Protein AF-A0A543KNH9-F1 (afdb_monomer)

Foldseek 3Di:
DDDDDDDDFDWDWDADPDDDVQDGPDDIHTDGTPPVDDPVPDDTD

pLDDT: mean 92.36, std 6.6, range [64.06, 97.94]

Radius of gyration: 13.41 Å; Cα contacts (8 Å, |Δi|>4): 50; chains: 1; bounding box: 31×24×31 Å

Secondary structure (DSSP, 8-state):
--PPPP----EEEE--S-EETTEESSPPEEEEE-TTS-GGG----

Sequence (45 aa):
MVLTRVVPVVVEVAADTARQGFAFRHQVRFLRVRDDLDPQSVVGP

Organism: NCBI:txid125288

Structure (mmCIF, N/CA/C/O backbone):
data_AF-A0A543KNH9-F1
#
_entry.id   AF-A0A543KNH9-F1
#
loop_
_atom_site.group_PDB
_atom_site.id
_atom_site.type_symbol
_atom_site.label_atom_id
_atom_site.label_alt_id
_atom_site.label_comp_id
_atom_site.label_asym_id
_atom_site.label_entity_id
_atom_site.label_seq_id
_atom_site.pdbx_PDB_ins_code
_atom_site.Cartn_x
_atom_site.Cartn_y
_atom_site.Cartn_z
_atom_site.occupancy
_atom_site.B_iso_or_equiv
_atom_site.auth_seq_id
_atom_site.auth_comp_id
_atom_site.auth_asym_id
_atom_site.auth_atom_id
_atom_site.pdbx_PDB_model_num
ATOM 1 N N . MET A 1 1 ? -15.497 13.061 24.373 1.00 68.50 1 MET A N 1
ATOM 2 C CA . MET A 1 1 ? -14.991 12.787 23.009 1.00 68.50 1 MET A CA 1
ATOM 3 C C . MET A 1 1 ? -14.565 11.329 22.949 1.00 68.50 1 MET A C 1
ATOM 5 O O . MET A 1 1 ? -13.940 10.885 23.902 1.00 68.50 1 MET A O 1
ATOM 9 N N . VAL A 1 2 ? -14.935 10.586 21.900 1.00 88.38 2 VAL A N 1
ATOM 10 C CA . VAL A 1 2 ? -14.525 9.182 21.697 1.00 88.38 2 VAL A CA 1
ATOM 11 C C . VAL A 1 2 ? -13.541 9.111 20.531 1.00 88.38 2 VAL A C 1
ATOM 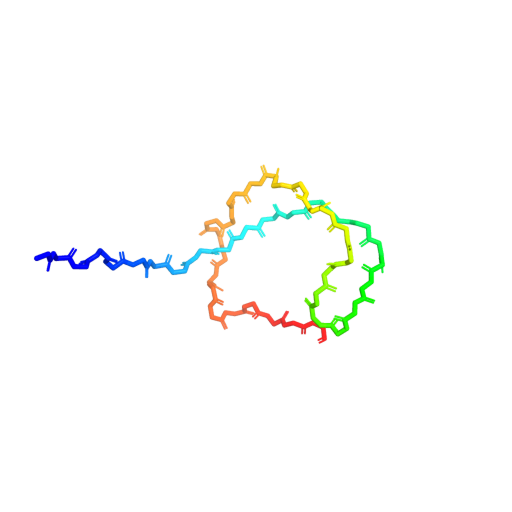13 O O . VAL A 1 2 ? -13.701 9.836 19.551 1.00 88.38 2 VAL A O 1
ATOM 16 N N . LEU A 1 3 ? -12.502 8.289 20.663 1.00 95.50 3 LEU A N 1
ATOM 17 C CA . LEU A 1 3 ? -11.521 8.057 19.605 1.00 95.50 3 LEU A CA 1
ATOM 18 C C . LEU A 1 3 ? -12.014 6.960 18.658 1.00 95.50 3 LEU A C 1
ATOM 20 O O . LEU A 1 3 ? -12.600 5.972 19.101 1.00 95.50 3 LEU A O 1
ATOM 24 N N . THR A 1 4 ? -11.718 7.107 17.368 1.00 94.88 4 THR A N 1
ATOM 25 C CA . THR A 1 4 ? -11.980 6.074 16.358 1.00 94.88 4 THR A CA 1
ATOM 26 C C . THR A 1 4 ? -10.720 5.256 16.123 1.00 94.88 4 THR A C 1
ATOM 28 O O . THR A 1 4 ? -9.653 5.806 15.850 1.00 94.88 4 THR A O 1
ATOM 31 N N . ARG A 1 5 ? -10.837 3.927 16.203 1.00 94.69 5 ARG A N 1
ATOM 32 C CA . ARG A 1 5 ? -9.738 3.020 15.866 1.00 94.69 5 ARG A CA 1
ATOM 33 C C . ARG A 1 5 ? -9.505 3.027 14.355 1.00 94.69 5 ARG A C 1
ATOM 35 O O . ARG A 1 5 ? -10.413 2.709 13.594 1.00 94.69 5 ARG A O 1
ATOM 42 N N . VAL A 1 6 ? -8.276 3.322 13.943 1.00 94.06 6 VAL A N 1
ATOM 43 C CA . VAL A 1 6 ? -7.817 3.180 12.555 1.00 94.06 6 VAL A CA 1
ATOM 44 C C . VAL A 1 6 ? -7.029 1.880 12.430 1.00 94.06 6 VAL A C 1
ATOM 46 O O . VAL A 1 6 ? -6.221 1.557 13.302 1.00 94.06 6 VAL A O 1
ATOM 49 N N . VAL A 1 7 ? -7.283 1.124 11.363 1.00 93.75 7 VAL A N 1
ATOM 50 C CA . VAL A 1 7 ? -6.586 -0.133 11.061 1.00 93.75 7 VAL A CA 1
ATOM 51 C C . VAL A 1 7 ? -5.681 0.082 9.840 1.00 93.75 7 VAL A C 1
ATOM 53 O O . VAL A 1 7 ? -6.144 0.688 8.872 1.00 93.75 7 VAL A O 1
ATOM 56 N N . PRO A 1 8 ? -4.410 -0.365 9.867 1.00 94.25 8 PRO A N 1
ATOM 57 C CA . PRO A 1 8 ? -3.501 -0.224 8.730 1.00 94.25 8 PRO A CA 1
ATOM 58 C C . PRO A 1 8 ? -3.977 -0.988 7.490 1.00 94.25 8 PRO A C 1
ATOM 60 O O . PRO A 1 8 ? -4.506 -2.091 7.604 1.00 94.25 8 PRO A O 1
ATOM 63 N N . VAL A 1 9 ? -3.718 -0.424 6.309 1.00 95.56 9 VAL A N 1
ATOM 64 C CA . VAL A 1 9 ? -3.948 -1.055 5.000 1.00 95.56 9 VAL A CA 1
ATOM 65 C C . VAL A 1 9 ? -2.745 -0.817 4.092 1.00 95.56 9 VAL A C 1
ATOM 67 O O . VAL A 1 9 ? -2.040 0.181 4.249 1.00 95.56 9 VAL A O 1
ATOM 70 N N . VAL A 1 10 ? -2.521 -1.711 3.127 1.00 97.00 10 VAL A N 1
ATOM 71 C CA . VAL A 1 10 ? -1.475 -1.543 2.110 1.00 97.00 10 VAL A CA 1
ATOM 72 C C . VAL A 1 10 ? -2.055 -0.826 0.896 1.00 97.00 10 VAL A C 1
ATOM 74 O O . VAL A 1 10 ? -3.138 -1.163 0.413 1.00 97.00 10 VAL A O 1
ATOM 77 N N . VAL A 1 11 ? -1.328 0.166 0.385 1.00 96.69 11 VAL A N 1
ATOM 78 C CA . VAL A 1 11 ? -1.702 0.906 -0.825 1.00 96.69 11 VAL A CA 1
ATOM 79 C C . VAL A 1 11 ? -0.554 0.918 -1.819 1.00 96.69 11 VAL A C 1
ATOM 81 O O . VAL A 1 11 ? 0.616 0.984 -1.449 1.00 96.69 11 VAL A O 1
ATOM 84 N N . GLU A 1 12 ? -0.903 0.874 -3.096 1.00 96.75 12 GLU A N 1
ATOM 85 C CA . GLU A 1 12 ? 0.029 1.077 -4.192 1.00 96.75 12 GLU A CA 1
ATOM 86 C C . GLU A 1 12 ? 0.043 2.561 -4.573 1.00 96.75 12 GLU A C 1
ATOM 88 O O . GLU A 1 12 ? -1.013 3.189 -4.722 1.00 96.75 12 GLU A O 1
ATOM 93 N N . VAL A 1 13 ? 1.243 3.123 -4.728 1.00 95.44 13 VAL A N 1
ATOM 94 C CA . VAL A 1 13 ? 1.443 4.530 -5.085 1.00 95.44 13 VAL A CA 1
ATOM 95 C C . VAL A 1 13 ? 2.407 4.658 -6.259 1.00 95.44 13 VAL A C 1
ATOM 97 O O . VAL A 1 13 ? 3.383 3.917 -6.353 1.00 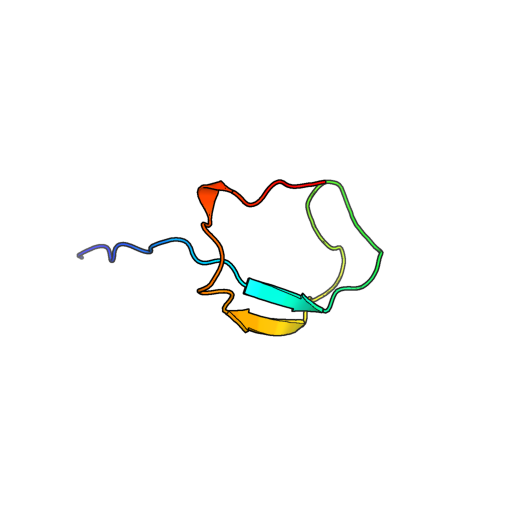95.44 13 VAL A O 1
ATOM 100 N N . ALA A 1 14 ? 2.166 5.636 -7.127 1.00 95.38 14 ALA A N 1
ATOM 101 C CA . ALA A 1 14 ? 3.167 6.111 -8.071 1.00 95.38 14 ALA A CA 1
ATOM 102 C C . ALA A 1 14 ? 4.015 7.196 -7.395 1.00 95.38 14 ALA A C 1
ATOM 104 O O . ALA A 1 14 ? 3.476 8.160 -6.843 1.00 95.38 14 ALA A O 1
ATOM 105 N N . ALA A 1 15 ? 5.333 7.036 -7.451 1.00 92.94 15 ALA A N 1
ATOM 106 C CA . ALA A 1 15 ? 6.307 7.955 -6.880 1.00 92.94 15 ALA A CA 1
ATOM 107 C C . ALA A 1 15 ? 7.510 8.094 -7.819 1.00 92.94 15 ALA A C 1
ATOM 109 O O . ALA A 1 15 ? 7.807 7.174 -8.584 1.00 92.94 15 ALA A O 1
ATOM 110 N N . ASP A 1 16 ? 8.207 9.22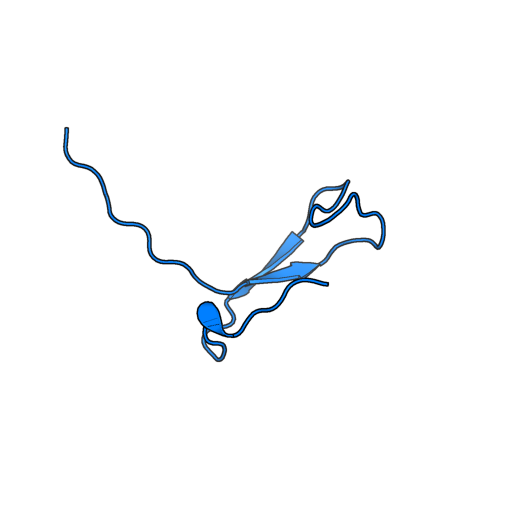7 -7.752 1.00 90.75 16 ASP A N 1
ATOM 111 C CA . ASP A 1 16 ? 9.521 9.353 -8.380 1.00 90.75 16 ASP A CA 1
ATOM 112 C C . ASP A 1 16 ? 10.616 8.652 -7.554 1.00 90.75 16 ASP A C 1
ATOM 114 O O . ASP A 1 16 ? 10.373 8.048 -6.504 1.00 90.75 16 ASP A O 1
ATOM 118 N N . THR A 1 17 ? 11.846 8.696 -8.064 1.00 88.12 17 THR A N 1
ATOM 119 C CA . THR A 1 17 ? 13.000 8.034 -7.450 1.00 88.12 17 THR A CA 1
ATOM 120 C C . THR A 1 17 ? 13.666 8.860 -6.346 1.00 88.12 17 THR A C 1
ATOM 122 O O . THR A 1 17 ? 14.562 8.350 -5.670 1.00 88.12 17 THR A O 1
ATOM 125 N N . ALA A 1 18 ? 13.257 10.113 -6.117 1.00 91.00 18 ALA A N 1
ATOM 126 C CA . ALA A 1 18 ? 13.886 10.986 -5.135 1.00 91.00 18 ALA A CA 1
ATOM 127 C C . ALA A 1 18 ? 13.400 10.653 -3.714 1.00 91.00 18 ALA A C 1
ATOM 129 O O . ALA A 1 18 ? 12.273 10.951 -3.309 1.00 91.00 18 ALA A O 1
ATOM 130 N N . ARG A 1 19 ? 14.295 10.064 -2.914 1.00 91.50 19 ARG A N 1
ATOM 131 C CA . ARG A 1 19 ? 14.037 9.663 -1.523 1.00 91.50 19 ARG A CA 1
ATOM 132 C C . ARG A 1 19 ? 14.972 10.351 -0.532 1.00 91.50 19 ARG A C 1
ATOM 134 O O . ARG A 1 19 ? 16.068 10.783 -0.882 1.00 91.50 19 ARG A O 1
ATOM 141 N N . GLN A 1 20 ? 14.527 10.421 0.718 1.00 92.31 20 GLN A N 1
ATOM 142 C CA . GLN A 1 20 ? 15.331 10.758 1.889 1.00 92.31 20 GLN A CA 1
ATOM 143 C C . GLN A 1 20 ? 15.007 9.750 2.997 1.00 92.31 20 GLN A C 1
ATOM 145 O O . GLN A 1 20 ? 13.943 9.807 3.615 1.00 92.31 20 GLN A O 1
ATOM 150 N N . GLY A 1 21 ? 15.906 8.788 3.216 1.00 90.62 21 GLY A N 1
ATOM 151 C CA . GLY A 1 21 ? 15.606 7.622 4.050 1.00 90.62 21 GLY A CA 1
ATOM 152 C C . GLY A 1 21 ? 14.382 6.868 3.516 1.00 90.62 21 GLY A C 1
ATOM 153 O O . GLY A 1 21 ? 14.320 6.546 2.330 1.00 90.62 21 GLY A O 1
ATOM 154 N N . PHE A 1 22 ? 13.389 6.653 4.381 1.00 88.94 22 PHE A N 1
ATOM 155 C CA . PHE A 1 22 ? 12.134 5.961 4.057 1.00 88.94 22 PHE A CA 1
ATOM 156 C C . PHE A 1 22 ? 11.047 6.863 3.446 1.00 88.94 22 PHE A C 1
ATOM 158 O O . PHE A 1 22 ? 9.961 6.380 3.132 1.00 88.94 22 PHE A O 1
ATOM 165 N N . ALA A 1 23 ? 11.307 8.165 3.281 1.00 90.31 23 ALA A N 1
ATOM 166 C CA . ALA A 1 23 ? 10.332 9.122 2.765 1.00 90.31 23 ALA A CA 1
ATOM 167 C C . ALA A 1 23 ?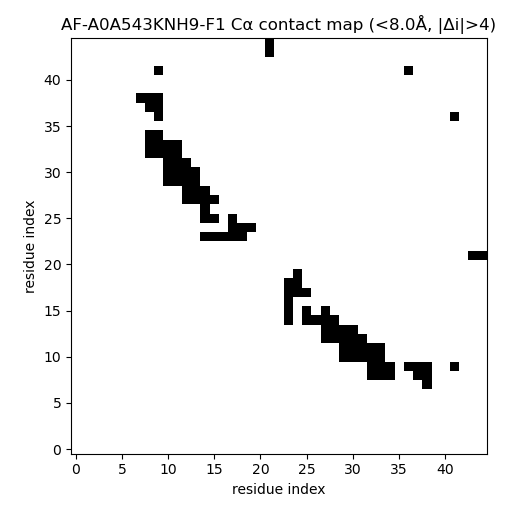 10.620 9.508 1.307 1.00 90.31 23 ALA A C 1
ATOM 169 O O . ALA A 1 23 ? 11.768 9.734 0.917 1.00 90.31 23 ALA A O 1
ATOM 170 N N . PHE A 1 24 ? 9.564 9.640 0.504 1.00 92.44 24 PHE A N 1
ATOM 171 C CA . PHE A 1 24 ? 9.645 10.267 -0.815 1.00 92.44 24 PHE A CA 1
ATOM 172 C C . PHE A 1 24 ? 9.718 11.787 -0.661 1.00 92.44 24 PHE A C 1
ATOM 174 O O . PHE A 1 24 ? 9.036 12.364 0.186 1.00 92.44 24 PHE A O 1
ATOM 181 N N . ARG A 1 25 ? 10.547 12.445 -1.476 1.00 93.44 25 ARG A N 1
ATOM 182 C CA . ARG A 1 25 ? 10.737 13.904 -1.404 1.00 93.44 25 ARG A CA 1
ATOM 183 C C . ARG A 1 25 ? 9.610 14.697 -2.065 1.00 93.44 25 ARG A C 1
ATOM 185 O O . ARG A 1 25 ? 9.468 15.887 -1.790 1.00 93.44 25 ARG A O 1
ATOM 192 N N . HIS A 1 26 ? 8.825 14.053 -2.920 1.00 92.19 26 HIS A N 1
ATOM 193 C CA . HIS A 1 26 ? 7.743 14.670 -3.678 1.00 92.19 26 HIS A CA 1
ATOM 194 C C . HIS A 1 26 ? 6.408 13.965 -3.420 1.00 92.19 26 HIS A C 1
ATOM 196 O O . HIS A 1 26 ? 6.351 12.898 -2.805 1.00 92.19 26 HIS A O 1
ATOM 202 N N . GLN A 1 27 ? 5.317 14.590 -3.870 1.00 93.81 27 GLN A N 1
ATOM 203 C CA . GLN A 1 27 ? 3.973 14.050 -3.698 1.00 93.81 27 GLN A CA 1
ATOM 204 C C . GLN A 1 27 ? 3.830 12.709 -4.426 1.00 93.81 27 GLN A C 1
ATOM 206 O O . GLN A 1 27 ? 4.120 12.601 -5.616 1.00 93.81 27 GLN A O 1
ATOM 211 N N . VAL A 1 28 ? 3.312 11.709 -3.716 1.00 95.25 28 VAL A N 1
ATOM 212 C CA . VAL A 1 28 ? 2.961 10.410 -4.296 1.00 95.25 28 VAL A CA 1
ATOM 213 C C . VAL A 1 28 ? 1.506 10.406 -4.756 1.00 95.25 28 VAL A C 1
ATOM 215 O O . VAL A 1 28 ? 0.636 11.020 -4.130 1.00 95.25 28 VAL A O 1
ATOM 218 N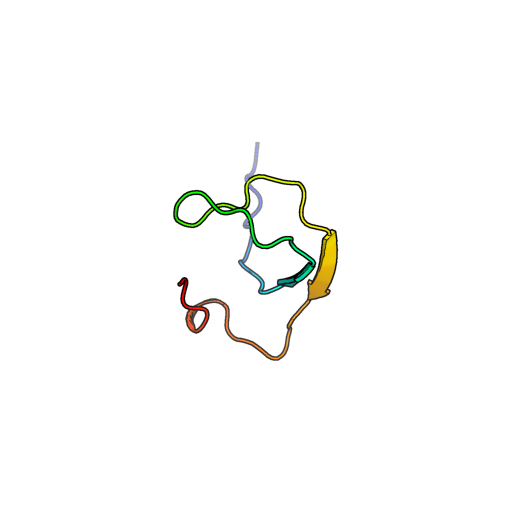 N . ARG A 1 29 ? 1.220 9.700 -5.850 1.00 97.00 29 ARG A N 1
ATOM 219 C CA . ARG A 1 29 ? -0.145 9.511 -6.349 1.00 97.00 29 ARG A CA 1
ATOM 220 C C . ARG A 1 29 ? -0.664 8.152 -5.896 1.00 97.00 29 ARG A C 1
ATOM 222 O O . ARG A 1 29 ? -0.089 7.129 -6.251 1.00 97.00 29 ARG A O 1
ATOM 229 N N . PHE A 1 30 ? -1.772 8.146 -5.161 1.00 97.06 30 PHE A N 1
ATOM 230 C CA . PHE A 1 30 ? -2.509 6.924 -4.843 1.00 97.06 30 PHE A CA 1
ATOM 231 C C . PHE A 1 30 ? -2.996 6.239 -6.125 1.00 97.06 30 PHE A C 1
ATOM 233 O O . PHE A 1 30 ? -3.560 6.904 -6.996 1.00 97.06 30 PHE A O 1
ATOM 240 N N . LEU A 1 31 ? -2.791 4.925 -6.225 1.00 97.88 31 LEU A N 1
ATOM 241 C CA . LEU A 1 31 ? -3.287 4.120 -7.340 1.00 97.88 31 LEU A CA 1
ATOM 242 C C . LEU A 1 31 ? -4.438 3.218 -6.900 1.00 97.88 31 LEU A C 1
ATOM 244 O O . LEU A 1 31 ? -5.522 3.287 -7.474 1.00 97.88 31 LEU A O 1
ATOM 248 N N . ARG A 1 32 ? -4.207 2.372 -5.890 1.00 97.94 32 ARG A N 1
ATOM 249 C CA . ARG A 1 32 ? -5.198 1.402 -5.401 1.00 97.94 32 ARG A CA 1
ATOM 250 C C . ARG A 1 32 ? -4.844 0.857 -4.021 1.00 97.94 32 ARG A C 1
ATOM 252 O O . ARG A 1 32 ? -3.694 0.926 -3.592 1.00 97.94 32 ARG A O 1
ATOM 259 N N . VAL A 1 33 ? -5.831 0.259 -3.361 1.00 97.50 33 VAL A N 1
ATOM 260 C CA . VAL A 1 33 ? -5.615 -0.600 -2.187 1.00 97.50 33 VAL A CA 1
ATOM 261 C C . VAL A 1 33 ? -5.085 -1.962 -2.654 1.00 97.50 33 VAL A C 1
ATOM 263 O O . VAL A 1 33 ? -5.451 -2.433 -3.732 1.00 97.50 33 VAL A O 1
ATOM 266 N N . ARG A 1 34 ? -4.200 -2.566 -1.859 1.00 97.25 34 ARG A N 1
ATOM 267 C CA . ARG A 1 34 ? -3.694 -3.935 -2.027 1.00 97.25 34 ARG A CA 1
ATOM 268 C C . ARG A 1 34 ? -4.284 -4.817 -0.934 1.00 97.25 34 ARG A C 1
ATOM 270 O O . ARG A 1 34 ? -3.646 -5.070 0.082 1.00 97.25 34 ARG A O 1
ATOM 277 N N . ASP A 1 35 ? -5.538 -5.205 -1.126 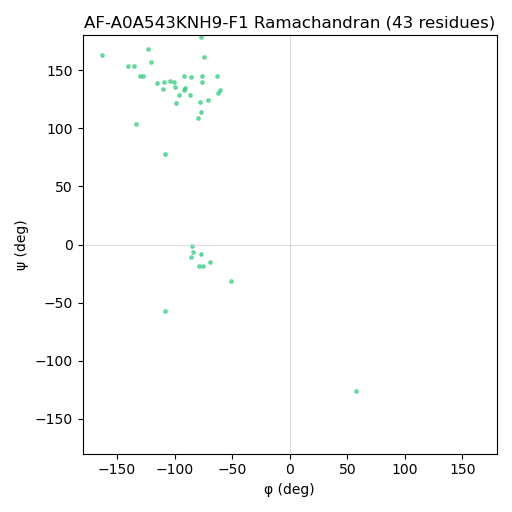1.00 95.56 35 ASP A N 1
ATOM 278 C CA . ASP A 1 35 ? -6.278 -6.110 -0.239 1.00 95.56 35 ASP A CA 1
ATOM 279 C C . ASP A 1 35 ? -5.744 -7.551 -0.274 1.00 95.56 35 ASP A C 1
ATOM 281 O O . ASP A 1 35 ? -6.004 -8.334 0.635 1.00 95.56 35 ASP A O 1
ATOM 285 N N . ASP A 1 36 ? -4.938 -7.871 -1.284 1.00 96.19 36 ASP A N 1
ATOM 286 C CA . ASP A 1 36 ? -4.199 -9.118 -1.436 1.00 96.19 36 ASP A CA 1
ATOM 287 C C . ASP A 1 36 ? -2.930 -9.214 -0.565 1.00 96.19 36 ASP A C 1
ATOM 289 O O . ASP A 1 36 ? -2.315 -10.278 -0.510 1.00 96.19 36 ASP A O 1
ATOM 293 N N . LEU A 1 37 ? -2.519 -8.129 0.106 1.00 96.31 37 LEU A N 1
ATOM 294 C CA . LEU A 1 37 ? -1.286 -8.069 0.900 1.00 96.31 37 LEU A CA 1
ATOM 295 C C . LEU A 1 37 ? -1.555 -7.857 2.394 1.00 96.31 37 LEU A C 1
ATOM 297 O O . LEU A 1 37 ? -2.363 -7.016 2.786 1.00 96.31 37 LEU A O 1
ATOM 301 N N . ASP A 1 38 ? -0.796 -8.562 3.237 1.00 94.75 38 ASP A N 1
ATOM 302 C CA . ASP A 1 38 ? -0.783 -8.337 4.686 1.00 94.75 38 ASP A CA 1
ATOM 303 C C . ASP A 1 38 ? 0.074 -7.098 5.017 1.00 94.75 38 ASP A C 1
ATOM 305 O O . ASP A 1 38 ? 1.272 -7.103 4.703 1.00 94.75 38 ASP A O 1
ATOM 309 N N . PRO A 1 39 ? -0.468 -6.061 5.691 1.00 94.19 39 PRO A N 1
ATOM 310 C CA . PRO A 1 39 ? 0.308 -4.914 6.158 1.00 94.19 39 PRO A CA 1
ATOM 311 C C . PRO A 1 39 ? 1.562 -5.269 6.962 1.00 94.19 39 PRO A C 1
ATOM 313 O O . PRO A 1 39 ? 2.538 -4.527 6.904 1.00 94.19 39 PRO A O 1
ATOM 316 N N . GLN A 1 40 ? 1.562 -6.382 7.701 1.00 94.25 40 GLN A N 1
ATOM 317 C CA . GLN A 1 40 ? 2.722 -6.818 8.488 1.00 94.25 40 GLN A CA 1
ATOM 318 C C . GLN A 1 40 ? 3.839 -7.429 7.632 1.00 94.25 40 GLN A C 1
ATOM 320 O O . GLN A 1 40 ? 4.979 -7.510 8.080 1.00 94.25 40 GLN A O 1
ATOM 325 N N . SER A 1 41 ? 3.532 -7.842 6.401 1.00 93.69 41 SER A N 1
ATOM 326 C CA . SER A 1 41 ? 4.511 -8.409 5.465 1.00 93.69 41 SER A CA 1
ATOM 327 C C . SER A 1 41 ? 5.265 -7.356 4.647 1.00 93.69 41 SER A C 1
ATOM 329 O O . SER A 1 41 ? 6.246 -7.682 3.977 1.00 93.69 41 SER A O 1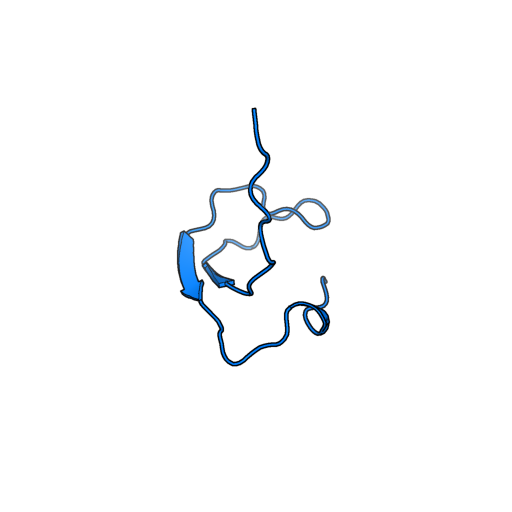
ATOM 331 N N . VAL A 1 42 ? 4.825 -6.093 4.681 1.00 90.94 42 VAL A N 1
ATOM 332 C CA . VAL A 1 42 ? 5.435 -5.021 3.891 1.00 90.94 42 VAL A CA 1
ATOM 333 C C . VAL A 1 42 ? 6.734 -4.568 4.549 1.00 90.94 42 VAL A C 1
ATOM 335 O O . VAL A 1 42 ? 6.730 -3.973 5.624 1.00 90.94 42 VAL A O 1
ATOM 338 N N . VAL A 1 43 ? 7.851 -4.812 3.867 1.00 87.56 43 VAL A N 1
ATOM 339 C CA . VAL A 1 43 ? 9.181 -4.365 4.291 1.00 87.56 43 VAL A CA 1
ATOM 340 C C . VAL A 1 43 ? 9.603 -3.110 3.531 1.00 87.56 43 VAL A C 1
ATOM 342 O O . VAL A 1 43 ? 9.343 -2.969 2.334 1.00 87.56 43 VAL A O 1
ATOM 345 N N . GLY A 1 44 ? 10.233 -2.176 4.244 1.00 79.50 44 GLY A N 1
ATOM 346 C CA . GLY A 1 44 ? 10.862 -1.006 3.635 1.00 79.50 44 GLY A CA 1
ATOM 347 C C . GLY A 1 44 ? 12.173 -1.368 2.923 1.00 79.50 44 GLY A C 1
ATOM 348 O O . GLY A 1 44 ? 12.732 -2.432 3.195 1.00 79.50 44 GLY A O 1
ATOM 349 N N . PRO A 1 45 ? 12.651 -0.507 2.008 1.00 64.06 45 PRO A N 1
ATOM 350 C CA . PRO A 1 45 ? 14.013 -0.592 1.482 1.00 64.06 45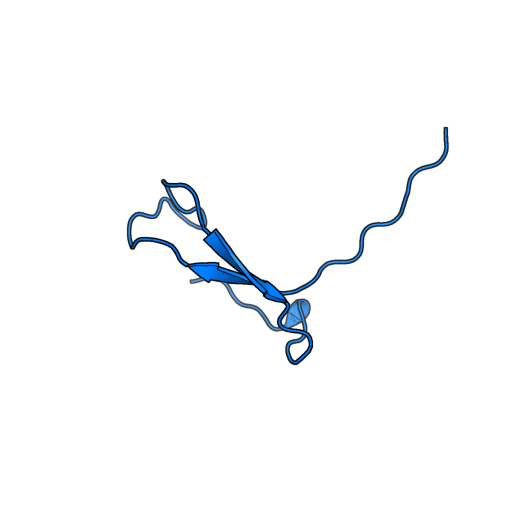 PRO A CA 1
ATOM 351 C C . PRO A 1 45 ? 15.077 -0.390 2.568 1.00 64.06 45 PRO A C 1
ATOM 353 O O . PRO A 1 45 ? 14.770 0.271 3.583 1.00 64.06 45 PRO A O 1
#

Solvent-accessible surface area (backbone atoms only — not comparable to full-atom values): 3288 Å² total; per-residue (Å²): 140,83,86,81,91,82,78,89,75,38,67,44,65,51,67,80,89,57,62,57,88,96,40,67,76,63,86,63,42,84,73,46,76,37,86,92,50,61,60,90,73,67,77,79,135

Mean predicted aligned error: 4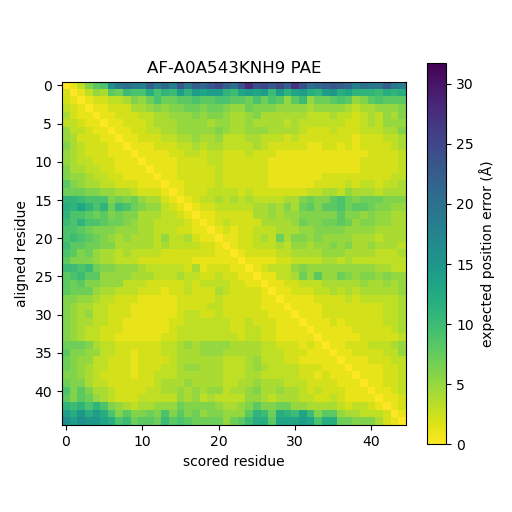.07 Å